Protein 2XCZ (pdb70)

CATH classification: 3.30.429.10

Solvent-accessible surface area: 6494 Å² total; per-residue (Å²): 6,28,0,41,3,72,0,28,18,106,90,42,121,71,26,116,64,2,27,122,70,0,12,50,91,0,7,150,46,5,64,50,81,79,155,82,20,128,33,42,30,111,15,48,39,128,35,90,51,92,74,65,105,108,45,3,2,80,0,53,0,53,0,48,22,21,20,104,79,65,68,48,144,66,0,36,137,36,0,15,33,10,0,79,155,46,16,55,0,55,40,119,26,15,138,32,27,64,81,81,10,74,29,171,114,45,53,125,126,92,78,65,77,77

B-factor: mean 16.21, std 7.03, range [7.42, 48.35]

Secondary structure (DSSP, 8-state):
-EEEEEESSPP-TTHHHHHHHHHHHHHHHHT--GGG-EEEEE-S----BTTB-SS-EEEEEEESS---TTHHHHHHHHHHHHHHHHH---GGGEEEEEEE--GGG-EETTEE--

Structure (mmCIF, N/CA/C/O backbone):
data_2XCZ
#
_entry.id   2XCZ
#
_cell.length_a   52.450
_cell.length_b   52.450
_cell.length_c   63.990
_cell.angle_alpha   90.00
_cell.angle_beta   90.00
_cell.angle_gamma   120.00
#
_symmetry.space_group_name_H-M   'P 63'
#
loop_
_entity.id
_entity.type
_entity.pdbx_description
1 polymer 'POSSIBLE ATLS1-LIKE LIGHT-INDUCIBLE PROTEIN'
2 non-polymer DI(HYDROXYETHYL)ETHER
3 water water
#
loop_
_atom_site.group_PDB
_atom_site.id
_atom_site.type_symbol
_atom_site.label_atom_id
_atom_site.label_alt_id
_atom_site.label_comp_id
_atom_site.label_asym_id
_atom_site.label_entity_id
_atom_site.label_seq_id
_atom_site.pdbx_PDB_ins_code
_atom_site.Cartn_x
_atom_site.Cartn_y
_atom_site.Cartn_z
_atom_site.occupancy
_atom_site.B_iso_or_equiv
_atom_site.auth_seq_id
_atom_site.auth_comp_id
_atom_site.auth_asym_id
_atom_site.auth_atom_id
_atom_site.pdbx_PDB_model_num
ATOM 1 N N . PRO A 1 2 ? 13.491 24.082 -2.433 1.00 10.66 1 PRO A N 1
ATOM 2 C CA . PRO A 1 2 ? 12.112 23.695 -2.161 1.00 9.80 1 PRO A CA 1
ATOM 3 C C . PRO A 1 2 ? 11.591 24.225 -0.837 1.00 9.66 1 PRO A C 1
ATOM 4 O O . PRO A 1 2 ? 12.360 24.598 0.052 1.00 10.29 1 PRO A O 1
ATOM 8 N N . LEU A 1 3 ? 10.277 24.219 -0.720 1.00 8.98 2 LEU A N 1
ATOM 9 C CA . LEU A 1 3 ? 9.580 24.715 0.459 1.00 9.13 2 LEU A CA 1
ATOM 10 C C . LEU A 1 3 ? 8.463 23.738 0.770 1.00 8.50 2 LEU A C 1
ATOM 11 O O . LEU A 1 3 ? 7.733 23.310 -0.127 1.00 8.25 2 LEU A O 1
ATOM 16 N N . ILE A 1 4 ? 8.364 23.352 2.040 1.00 8.38 3 ILE A N 1
ATOM 17 C CA . ILE A 1 4 ? 7.211 22.596 2.520 1.00 8.52 3 ILE A CA 1
ATOM 18 C C . ILE A 1 4 ? 6.693 23.164 3.851 1.00 7.87 3 ILE A C 1
ATOM 19 O O . ILE A 1 4 ? 7.365 23.095 4.880 1.00 8.13 3 ILE A O 1
ATOM 24 N N . ASN A 1 5 ? 5.480 23.715 3.804 1.00 8.02 4 ASN A N 1
ATOM 25 C CA . ASN A 1 5 ? 4.845 24.310 4.977 1.00 8.03 4 ASN A CA 1
ATOM 26 C C . ASN A 1 5 ? 3.653 23.446 5.383 1.00 8.79 4 ASN A C 1
ATOM 27 O O . ASN A 1 5 ? 2.756 23.211 4.573 1.00 9.48 4 ASN A O 1
ATOM 32 N N . ILE A 1 6 ? 3.650 22.955 6.623 1.00 8.43 5 ILE A N 1
ATOM 33 C CA . ILE A 1 6 ? 2.561 22.097 7.094 1.00 9.40 5 ILE A CA 1
ATOM 34 C C . ILE A 1 6 ? 1.715 22.846 8.104 1.00 9.45 5 ILE A C 1
ATOM 35 O O . ILE A 1 6 ? 2.235 23.469 9.033 1.00 10.08 5 ILE A O 1
ATOM 40 N N . GLN A 1 7 ? 0.406 22.784 7.912 1.00 9.89 6 GLN A N 1
ATOM 41 C CA . GLN A 1 7 ? -0.560 23.377 8.830 1.00 10.76 6 GLN A CA 1
ATOM 42 C C . GLN A 1 7 ? -1.468 22.238 9.318 1.00 10.77 6 GLN A C 1
ATOM 43 O O . GLN A 1 7 ? -2.208 21.633 8.530 1.00 11.11 6 GLN A O 1
ATOM 49 N N . ALA A 1 8 ? -1.403 21.922 10.611 1.00 10.25 7 ALA A N 1
ATOM 50 C CA . ALA A 1 8 ? -2.112 20.728 11.097 1.00 10.55 7 ALA A CA 1
ATOM 51 C C . ALA A 1 8 ? -3.054 21.057 12.236 1.00 10.42 7 ALA A C 1
ATOM 52 O O . ALA A 1 8 ? -2.812 22.004 12.977 1.00 10.70 7 ALA A O 1
ATOM 54 N N . SER A 1 9 ? -4.111 20.261 12.367 1.00 10.68 8 SER A N 1
ATOM 55 C CA . SER A 1 9 ? -5.113 20.452 13.406 1.00 11.50 8 SER A CA 1
ATOM 56 C C . SER A 1 9 ? -4.722 19.834 14.748 1.00 12.55 8 SER A C 1
ATOM 57 O O . SER A 1 9 ? -5.226 20.252 15.804 1.00 12.72 8 SER A O 1
ATOM 60 N N . VAL A 1 10 ? -3.829 18.848 14.706 1.00 13.34 9 VAL A N 1
ATOM 61 C CA . VAL A 1 10 ? -3.415 18.125 15.925 1.00 14.31 9 VAL A CA 1
ATOM 62 C C . VAL A 1 10 ? -2.556 19.006 16.840 1.00 14.57 9 VAL A C 1
ATOM 63 O O . VAL A 1 10 ? -1.980 19.998 16.402 1.00 14.33 9 VAL A O 1
ATOM 67 N N . PRO A 1 11 ? -2.453 18.649 18.132 1.00 15.03 10 PRO A N 1
ATOM 68 C CA . PRO A 1 11 ? -1.643 19.480 19.023 1.00 15.55 10 PRO A CA 1
ATOM 69 C C . PRO A 1 11 ? -0.154 19.503 18.662 1.00 15.40 10 PRO A C 1
ATOM 70 O O . PRO A 1 11 ? 0.331 18.586 17.990 1.00 15.63 10 PRO A O 1
ATOM 74 N N . ALA A 1 12 ? 0.560 20.533 19.107 1.00 15.48 11 ALA A N 1
ATOM 75 C CA . ALA A 1 12 ? 2.007 20.629 18.877 1.00 16.46 11 ALA A CA 1
ATOM 76 C C . ALA A 1 12 ? 2.740 19.380 19.365 1.00 16.92 11 ALA A C 1
ATOM 77 O O . ALA A 1 12 ? 2.329 18.764 20.349 1.00 17.62 11 ALA A O 1
ATOM 79 N N . VAL A 1 13 ? 3.797 18.982 18.659 1.00 17.14 12 VAL A N 1
ATOM 80 C CA . VAL A 1 13 ? 4.571 17.794 19.053 1.00 17.37 12 VAL A CA 1
ATOM 81 C C . VAL A 1 13 ? 5.991 18.145 19.520 1.00 17.86 12 VAL A C 1
ATOM 82 O O . VAL A 1 13 ? 6.644 19.042 18.978 1.00 17.93 12 VAL A O 1
ATOM 86 N N . ALA A 1 14 ? 6.451 17.446 20.557 1.00 18.04 13 ALA A N 1
ATOM 87 C CA . ALA A 1 14 ? 7.770 17.702 21.125 1.00 17.90 13 ALA A CA 1
ATOM 88 C C . ALA A 1 14 ? 8.901 17.494 20.108 1.00 17.86 13 ALA A C 1
ATOM 89 O O . ALA A 1 14 ? 9.914 18.212 20.155 1.00 18.28 13 ALA A O 1
ATOM 91 N N . ASP A 1 15 ? 8.711 16.555 19.174 1.00 17.26 14 ASP A N 1
ATOM 92 C CA . ASP A 1 15 ? 9.734 16.209 18.186 1.00 17.78 14 ASP A CA 1
ATOM 93 C C . ASP A 1 15 ? 9.565 16.907 16.830 1.00 16.79 14 ASP A C 1
ATOM 94 O O . ASP A 1 15 ? 10.027 16.392 15.813 1.00 17.09 14 ASP A O 1
ATOM 99 N N . ALA A 1 16 ? 8.928 18.081 16.824 1.00 16.68 15 ALA A N 1
ATOM 100 C CA . 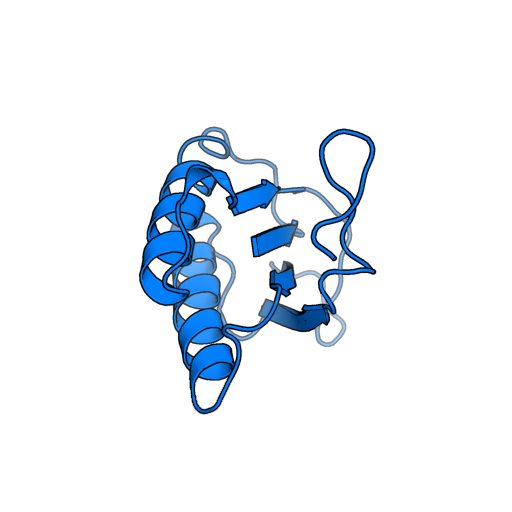ALA A 1 16 ? 8.774 18.875 15.589 1.00 16.34 15 ALA A CA 1
ATOM 101 C C . ALA A 1 16 ? 10.101 19.050 14.830 1.00 16.62 15 ALA A C 1
ATOM 102 O O . ALA A 1 16 ? 10.166 18.826 13.617 1.00 15.97 15 ALA A O 1
ATOM 104 N N . ASN A 1 17 ? 11.172 19.412 15.540 1.00 16.83 16 ASN A N 1
ATOM 105 C CA . ASN A 1 17 ? 12.467 19.621 14.868 1.00 17.60 16 ASN A CA 1
ATOM 106 C C . ASN A 1 17 ? 12.975 18.380 14.133 1.00 17.30 16 ASN A C 1
ATOM 107 O O . ASN A 1 17 ? 13.386 18.475 12.960 1.00 16.78 16 ASN A O 1
ATOM 112 N N . SER A 1 18 ? 12.927 17.228 14.813 1.00 17.05 17 SER A N 1
ATOM 113 C CA A SER A 1 18 ? 13.376 15.951 14.251 0.50 17.32 17 SER A CA 1
ATOM 114 C CA B SER A 1 18 ? 13.390 15.965 14.236 0.50 17.15 17 SER A CA 1
ATOM 115 C C . SER A 1 18 ? 12.525 15.565 13.044 1.00 16.74 17 SER A C 1
ATOM 116 O O . SER A 1 18 ? 13.049 15.199 11.979 1.00 16.82 17 SER A O 1
ATOM 121 N N . LEU A 1 19 ? 11.211 15.658 13.229 1.00 16.12 18 LEU A N 1
ATOM 122 C CA . LEU A 1 19 ? 10.226 15.388 12.184 1.00 15.13 18 LEU A CA 1
ATOM 123 C C . LEU A 1 19 ? 10.527 16.210 10.919 1.00 13.81 18 LEU A C 1
ATOM 124 O O . LEU A 1 19 ? 10.544 15.665 9.806 1.00 13.59 18 LEU A O 1
ATOM 129 N N . LEU A 1 20 ? 10.755 17.513 11.096 1.00 13.62 19 LEU A N 1
ATOM 130 C CA . LEU A 1 20 ? 11.041 18.412 9.972 1.00 12.62 19 LEU A CA 1
ATOM 131 C C . LEU A 1 20 ? 12.402 18.126 9.343 1.00 13.16 19 LEU A C 1
ATOM 132 O O . LEU A 1 20 ? 12.547 18.156 8.118 1.00 12.45 19 LE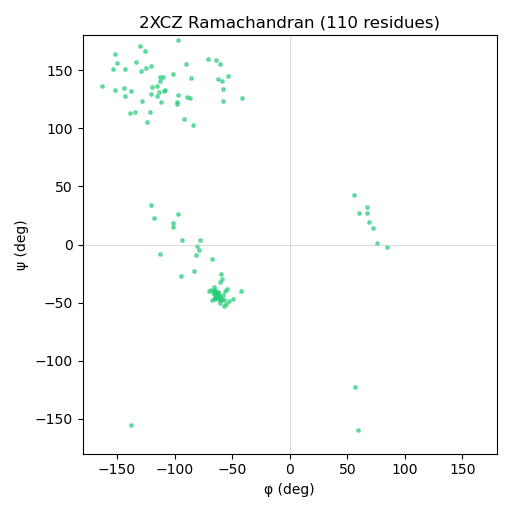U A O 1
ATOM 137 N N . GLN A 1 21 ? 13.402 17.829 10.174 1.00 13.35 20 GLN A N 1
ATOM 138 C CA . GLN A 1 21 ? 14.723 17.501 9.650 1.00 14.64 20 GLN A CA 1
ATOM 139 C C . GLN A 1 21 ? 14.696 16.236 8.793 1.00 14.63 20 GLN A C 1
ATOM 140 O O . GLN A 1 21 ? 15.322 16.167 7.736 1.00 14.64 20 GLN A O 1
ATOM 146 N N . GLU A 1 22 ? 13.956 15.234 9.248 1.00 15.42 21 GLU A N 1
ATOM 147 C CA . GLU A 1 22 ? 13.809 14.010 8.482 1.00 16.22 21 GLU A CA 1
ATOM 148 C C . GLU A 1 22 ? 13.066 14.277 7.172 1.00 15.40 21 GLU A C 1
ATOM 149 O O . GLU A 1 22 ? 13.494 13.832 6.114 1.00 15.09 21 GLU A O 1
ATOM 155 N N . LEU A 1 23 ? 11.957 15.009 7.251 1.00 14.38 22 LEU A N 1
ATOM 156 C CA . LEU A 1 23 ? 11.243 15.438 6.050 1.00 13.66 22 LEU A CA 1
ATOM 157 C C . LEU A 1 23 ? 12.127 16.231 5.059 1.00 13.05 22 LEU A C 1
ATOM 158 O O . LEU A 1 23 ? 12.025 16.053 3.834 1.00 12.83 22 LEU A O 1
ATOM 163 N N . SER A 1 24 ? 12.980 17.100 5.601 1.00 12.33 23 SER A N 1
ATOM 164 C CA . SER A 1 24 ? 13.878 17.941 4.822 1.00 13.06 23 SER A CA 1
ATOM 165 C C . SER A 1 24 ? 14.860 17.121 3.971 1.00 13.75 23 SER A C 1
ATOM 166 O O . SER A 1 24 ? 15.001 17.362 2.768 1.00 13.55 23 SER A O 1
ATOM 169 N N . SER A 1 25 ? 15.542 16.161 4.594 1.00 14.68 24 SER A N 1
ATOM 170 C CA . SER A 1 25 ? 16.491 15.306 3.860 1.00 15.67 24 SER A CA 1
ATOM 171 C C . SER A 1 25 ? 15.804 14.413 2.816 1.00 15.16 24 SER A C 1
ATOM 172 O O . SER A 1 25 ? 16.297 14.283 1.696 1.00 14.71 24 SER A O 1
ATOM 175 N N . LYS A 1 26 ? 14.668 13.823 3.191 1.00 15.08 25 LYS A N 1
ATOM 176 C CA . LYS A 1 26 ? 13.876 13.000 2.273 1.00 14.84 25 LYS A CA 1
ATOM 177 C C . LYS A 1 26 ? 13.403 13.783 1.058 1.00 14.87 25 LYS A C 1
ATOM 178 O O . LYS A 1 26 ? 13.507 13.302 -0.081 1.00 14.40 25 LYS A O 1
ATOM 184 N N . LEU A 1 27 ? 12.898 14.993 1.301 1.00 13.49 26 LEU A N 1
ATOM 185 C CA . LEU A 1 27 ? 12.458 15.851 0.207 1.00 13.69 26 LEU A CA 1
ATOM 186 C C . LEU A 1 27 ? 13.607 16.297 -0.701 1.00 13.46 26 LEU A C 1
ATOM 187 O O . LEU A 1 27 ? 13.457 16.337 -1.925 1.00 13.90 26 LEU A O 1
ATOM 192 N N . ALA A 1 28 ? 14.758 16.620 -0.116 1.00 14.28 27 ALA A N 1
ATOM 193 C CA . ALA A 1 28 ? 15.928 16.981 -0.934 1.00 14.82 27 ALA A CA 1
ATOM 194 C C . ALA A 1 28 ? 16.281 15.846 -1.909 1.00 15.06 27 ALA A C 1
ATOM 195 O O . ALA A 1 28 ? 16.491 16.076 -3.103 1.00 15.21 27 ALA A O 1
ATOM 197 N N . GLU A 1 29 ? 16.331 14.627 -1.384 1.00 15.90 28 GLU A N 1
ATOM 198 C CA . GLU A 1 29 ? 16.730 13.483 -2.178 1.00 17.31 28 GLU A CA 1
ATOM 199 C C . GLU A 1 29 ? 15.725 13.222 -3.288 1.00 16.79 28 GLU A C 1
ATOM 200 O O . GLU A 1 29 ? 16.113 13.022 -4.442 1.00 17.56 28 GLU A O 1
ATOM 206 N N . LEU A 1 30 ? 14.435 13.245 -2.953 1.00 16.42 29 LEU A N 1
ATOM 207 C CA . LEU A 1 30 ? 13.398 12.986 -3.947 1.00 15.83 29 LEU A CA 1
ATOM 208 C C . LEU A 1 30 ? 13.388 14.018 -5.074 1.00 16.11 29 LEU A C 1
ATOM 209 O O . LEU A 1 30 ? 13.246 13.661 -6.256 1.00 16.26 29 LEU A O 1
ATOM 214 N N . LEU A 1 31 ? 13.531 15.295 -4.715 1.00 15.77 30 LEU A N 1
ATOM 215 C CA . LEU A 1 31 ? 13.518 16.374 -5.707 1.00 15.67 30 LEU A CA 1
ATOM 216 C C . LEU A 1 31 ? 14.853 16.583 -6.426 1.00 16.18 30 LEU A C 1
ATOM 217 O O . LEU A 1 31 ? 14.937 17.365 -7.378 1.00 16.24 30 LEU A O 1
ATOM 222 N N . GLY A 1 32 ? 15.899 15.908 -5.962 1.00 16.65 31 GLY A N 1
ATOM 223 C CA . GLY A 1 32 ? 17.227 16.098 -6.547 1.00 17.73 31 GLY A CA 1
ATOM 224 C C . GLY A 1 32 ? 17.790 17.494 -6.281 1.00 18.20 31 GLY A C 1
ATOM 225 O O . GLY A 1 32 ? 18.517 18.050 -7.110 1.00 19.15 31 GLY A O 1
ATOM 226 N N . LYS A 1 33 ? 17.445 18.059 -5.127 1.00 18.47 32 LYS A N 1
ATOM 227 C CA . LYS A 1 33 ? 17.941 19.367 -4.708 1.00 18.68 32 LYS A CA 1
ATOM 228 C C . LYS A 1 33 ? 18.908 19.227 -3.538 1.00 18.64 32 LYS A C 1
ATOM 229 O O . LYS A 1 33 ? 18.712 18.367 -2.674 1.00 18.77 32 LYS A O 1
ATOM 235 N N . PRO A 1 34 ? 19.956 20.076 -3.500 1.00 18.57 33 PRO A N 1
ATOM 236 C CA . PRO A 1 34 ? 20.794 20.135 -2.311 1.00 18.31 33 PRO A CA 1
ATOM 237 C C . PRO A 1 34 ? 19.933 20.488 -1.100 1.00 18.00 33 PRO A C 1
ATOM 238 O O . PRO A 1 34 ? 19.100 21.420 -1.183 1.00 17.98 33 PRO A O 1
ATOM 242 N N . GLU A 1 35 ? 20.110 19.762 0.003 1.00 17.24 34 GLU A N 1
ATOM 243 C CA . GLU A 1 35 ? 19.323 20.046 1.198 1.00 17.04 34 GLU A CA 1
ATOM 244 C C . GLU A 1 35 ? 19.516 21.462 1.735 1.00 17.04 34 GLU A C 1
ATOM 245 O O . GLU A 1 35 ? 18.620 21.990 2.395 1.00 16.96 34 GLU A O 1
ATOM 251 N N . LYS A 1 36 ? 20.669 22.068 1.438 1.00 16.51 35 LYS A N 1
ATOM 252 C CA . LYS A 1 36 ? 20.905 23.485 1.745 1.00 16.72 35 LYS A CA 1
ATOM 253 C C . LYS A 1 36 ? 19.681 24.348 1.409 1.00 15.72 35 LYS A C 1
ATOM 254 O O . LYS A 1 36 ? 19.332 25.258 2.169 1.00 16.05 35 LYS A O 1
ATOM 260 N N . TYR A 1 37 ? 19.038 24.043 0.285 1.00 15.00 36 TYR A N 1
ATOM 261 C CA . TYR A 1 37 ? 17.966 24.896 -0.244 1.00 14.28 36 TYR A CA 1
ATOM 262 C C . TYR A 1 37 ? 16.559 24.497 0.180 1.00 13.04 36 TYR A C 1
ATOM 263 O O . TYR A 1 37 ? 15.590 25.125 -0.233 1.00 11.24 36 TYR A O 1
ATOM 272 N N . VAL A 1 38 ? 16.448 23.485 1.026 1.00 11.99 37 VAL A N 1
ATOM 273 C CA . VAL A 1 38 ? 15.120 23.055 1.485 1.00 10.59 37 VAL A CA 1
ATOM 274 C C . VAL A 1 38 ? 14.694 23.807 2.739 1.00 9.92 37 VAL A C 1
ATOM 275 O O . VAL A 1 38 ? 15.411 23.823 3.750 1.00 9.30 37 VAL A O 1
ATOM 279 N N . MET A 1 39 ? 13.497 24.395 2.676 1.00 8.86 38 MET A N 1
ATOM 280 C CA . MET A 1 39 ? 12.900 25.075 3.825 1.00 8.76 38 MET A CA 1
ATOM 281 C C . MET A 1 39 ? 11.639 24.348 4.242 1.00 9.03 38 MET A C 1
ATOM 282 O O . MET A 1 39 ? 10.825 23.972 3.396 1.00 9.32 38 MET A O 1
ATOM 287 N N . THR A 1 40 ? 11.458 24.165 5.548 1.00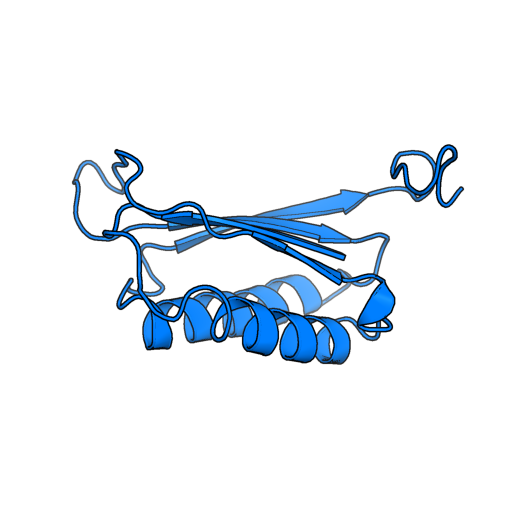 9.34 39 THR A N 1
ATOM 288 C CA . THR A 1 40 ? 10.281 23.447 6.054 1.00 8.66 39 THR A CA 1
ATOM 289 C C . THR A 1 40 ? 9.649 24.198 7.220 1.00 8.61 39 THR A C 1
ATOM 290 O O . THR A 1 40 ? 10.310 24.991 7.891 1.00 8.07 39 THR A O 1
ATOM 294 N N . SER A 1 41 ? 8.369 23.946 7.449 1.00 8.57 40 SER A N 1
ATOM 295 C CA . SER A 1 41 ? 7.710 24.428 8.669 1.00 9.63 40 SER A CA 1
ATOM 296 C C . SER A 1 41 ? 6.577 23.518 9.114 1.00 10.20 40 SER A C 1
ATOM 297 O O . SER A 1 41 ? 5.999 22.774 8.312 1.00 10.28 40 SER A O 1
ATOM 300 N N . LEU A 1 42 ? 6.266 23.593 10.411 1.00 10.36 41 LEU A N 1
ATOM 301 C CA . LEU A 1 42 ? 5.146 22.859 10.996 1.00 11.10 41 LEU A CA 1
ATOM 302 C C . LEU A 1 42 ? 4.399 23.738 11.989 1.00 11.71 41 LEU A C 1
ATOM 303 O O . LEU A 1 42 ? 4.929 24.100 13.057 1.00 12.23 41 LEU A O 1
ATOM 308 N N . GLN A 1 43 ? 3.165 24.071 11.626 1.00 11.75 42 GLN A N 1
ATOM 309 C CA A GLN A 1 43 ? 2.271 24.812 12.506 0.50 12.64 42 GLN A CA 1
ATOM 310 C CA B GLN A 1 43 ? 2.264 24.814 12.496 0.50 12.70 42 GLN A CA 1
ATOM 311 C C . GLN A 1 43 ? 1.134 23.902 12.951 1.00 12.69 42 GLN A C 1
ATOM 312 O O . GLN A 1 43 ? 0.231 23.569 12.165 1.00 13.03 42 GLN A O 1
ATOM 323 N N . CYS A 1 44 ? 1.184 23.490 14.215 1.00 13.22 43 CYS A N 1
ATOM 324 C CA . CYS A 1 44 ? 0.134 22.651 14.780 1.00 14.01 43 CYS A CA 1
ATOM 325 C C . CYS A 1 44 ? -0.902 23.485 15.553 1.00 13.73 43 CYS A C 1
ATOM 326 O O . CYS A 1 44 ? -0.756 24.712 15.699 1.00 14.38 43 CYS A O 1
ATOM 329 N N . GLY A 1 45 ? -1.939 22.804 16.039 1.00 12.87 44 GLY A N 1
ATOM 330 C CA . GLY A 1 45 ? -2.988 23.412 16.843 1.00 12.66 44 GLY A CA 1
ATOM 331 C C . GLY A 1 45 ? -3.920 24.383 16.135 1.00 12.28 44 GLY A C 1
ATOM 332 O O . GLY A 1 45 ? -4.588 25.193 16.777 1.00 13.05 44 GLY A O 1
ATOM 333 N N . VAL A 1 46 ? -3.976 24.306 14.809 1.00 11.17 45 VAL A N 1
ATOM 334 C CA . VAL A 1 46 ? -4.822 25.190 14.015 1.00 10.82 45 VAL A CA 1
ATOM 335 C C . VAL A 1 46 ? -6.238 24.610 13.898 1.00 10.69 45 VAL A C 1
ATOM 336 O O . VAL A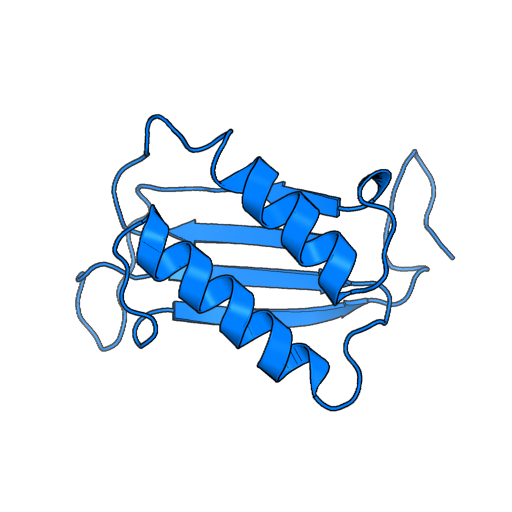 1 46 ? -6.411 23.446 13.519 1.00 9.95 45 VAL A O 1
ATOM 340 N N . PRO A 1 47 ? -7.257 25.398 14.269 1.00 10.83 46 PRO A N 1
ATOM 341 C CA . PRO A 1 47 ? -8.625 24.953 14.051 1.00 10.91 46 PRO A CA 1
ATOM 342 C C . PRO A 1 47 ? -8.857 24.672 12.565 1.00 10.89 46 PRO A C 1
ATOM 343 O O . PRO A 1 47 ? -8.627 25.546 11.705 1.00 11.11 46 PRO A O 1
ATOM 347 N N . MET A 1 48 ? -9.277 23.451 12.270 1.00 10.59 47 MET A N 1
ATOM 348 C CA . MET A 1 48 ? -9.518 23.032 10.886 1.00 10.30 47 MET A CA 1
ATOM 349 C C . MET A 1 48 ? -10.719 22.111 10.819 1.00 10.94 47 MET A C 1
ATOM 350 O O . MET A 1 48 ? -11.021 21.400 11.786 1.00 11.28 47 MET A O 1
ATOM 355 N N . THR A 1 49 ? -11.409 22.131 9.688 1.00 11.14 48 THR A N 1
ATOM 356 C CA . THR A 1 49 ? -12.339 21.055 9.356 1.00 11.68 48 THR A CA 1
ATOM 357 C C . THR A 1 49 ? -11.931 20.395 8.039 1.00 11.73 48 THR A C 1
ATOM 358 O O . THR A 1 49 ? -11.276 21.007 7.198 1.00 11.35 48 THR A O 1
ATOM 362 N N . PHE A 1 50 ? -12.307 19.131 7.879 1.00 11.51 49 PHE A N 1
ATOM 363 C CA . PHE A 1 50 ? -12.243 18.470 6.582 1.00 12.19 49 PHE A CA 1
ATOM 364 C C . PHE A 1 50 ? -13.451 17.541 6.509 1.00 13.25 49 PHE A C 1
ATOM 365 O O . PHE A 1 50 ? -13.761 16.854 7.492 1.00 13.62 49 PHE A O 1
ATOM 373 N N . SER A 1 51 ? -14.139 17.561 5.371 1.00 13.86 50 SER A N 1
ATOM 374 C CA . SER A 1 51 ? -15.359 16.766 5.181 1.00 15.11 50 SER A CA 1
ATOM 375 C C . SER A 1 51 ? -16.425 17.164 6.211 1.00 15.62 50 SER A C 1
ATOM 376 O O . SER A 1 51 ? -17.277 16.351 6.601 1.00 15.75 50 SER A O 1
ATOM 379 N N . GLY A 1 52 ? -16.359 18.399 6.682 1.00 15.77 51 GLY A N 1
ATOM 380 C CA . GLY A 1 52 ? -17.328 18.905 7.663 1.00 16.39 51 GLY A CA 1
ATOM 381 C C . GLY A 1 52 ? -17.043 18.594 9.121 1.00 16.98 51 GLY A C 1
ATOM 382 O O . GLY A 1 52 ? -17.783 19.031 9.992 1.00 17.39 51 GLY A O 1
ATOM 383 N N . ASN A 1 53 ? -15.965 17.861 9.405 1.00 17.37 52 ASN A N 1
ATOM 384 C CA . ASN A 1 53 ? -15.642 17.505 10.796 1.00 17.45 52 ASN A CA 1
ATOM 385 C C . ASN A 1 53 ? -14.222 17.888 11.252 1.00 17.23 52 ASN A C 1
ATOM 386 O O . ASN A 1 53 ? -13.363 18.200 10.430 1.00 16.58 52 ASN A O 1
ATOM 391 N N . THR A 1 54 ? -13.993 17.842 12.561 1.00 16.43 53 THR A N 1
ATOM 392 C CA . THR A 1 54 ? -12.748 18.324 13.175 1.00 15.93 53 THR A CA 1
ATOM 393 C C . THR A 1 54 ? -11.778 17.205 13.544 1.00 15.61 53 THR A C 1
ATOM 394 O O . THR A 1 54 ? -10.863 17.402 14.345 1.00 16.24 53 THR A O 1
ATOM 398 N N . GLU A 1 55 ? -11.965 16.035 12.954 1.00 15.46 54 GLU A N 1
ATOM 399 C CA . GLU A 1 55 ? -10.980 14.973 13.110 1.00 15.23 54 GLU A CA 1
ATOM 400 C C . GLU A 1 55 ? -9.610 15.418 12.570 1.00 14.48 54 GLU A C 1
ATOM 401 O O . GLU A 1 55 ? -9.541 16.328 11.714 1.00 14.63 54 GLU A O 1
ATOM 407 N N . PRO A 1 56 ? -8.519 14.812 13.080 1.00 13.72 55 PRO A N 1
ATOM 408 C CA . PRO A 1 56 ? -7.156 15.159 12.671 1.00 13.20 55 PRO A CA 1
ATOM 409 C C . PRO A 1 56 ? -7.066 15.371 11.163 1.00 12.55 55 PRO A C 1
ATOM 410 O O . PRO A 1 56 ? -7.498 14.516 10.391 1.00 12.46 55 PRO A O 1
ATOM 414 N N . THR A 1 57 ? -6.549 16.538 10.778 1.00 12.22 56 THR A N 1
ATOM 415 C CA . THR A 1 5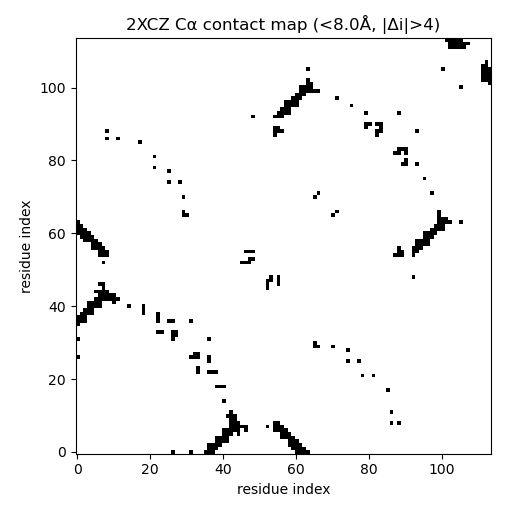7 ? -6.440 16.902 9.363 1.00 11.84 56 THR A CA 1
ATOM 416 C C . THR A 1 57 ? -5.264 17.855 9.146 1.00 11.55 56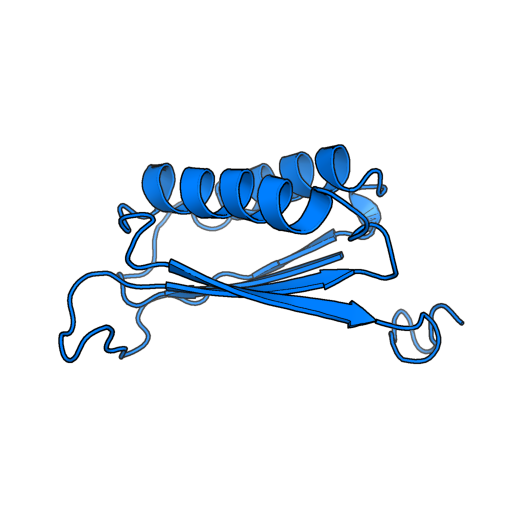 THR A C 1
ATOM 417 O O . THR A 1 57 ? -4.746 18.452 10.099 1.00 10.43 56 THR A O 1
ATOM 421 N N . CYS A 1 58 ? -4.850 18.004 7.887 1.00 11.31 57 CYS A N 1
ATOM 422 C CA . CYS A 1 58 ? -3.581 18.632 7.598 1.00 12.11 57 CYS A CA 1
ATOM 423 C C . CYS A 1 58 ? -3.628 19.294 6.219 1.00 10.25 57 CYS A C 1
ATOM 424 O O . CYS A 1 58 ? -4.102 18.678 5.275 1.00 9.73 57 CYS A O 1
ATOM 427 N N . TYR A 1 59 ? -3.170 20.547 6.116 1.00 9.33 58 TYR A N 1
ATOM 428 C CA . TYR A 1 59 ? -2.902 21.148 4.802 1.00 9.19 58 TYR A CA 1
ATOM 429 C C . TYR A 1 59 ? -1.414 21.405 4.625 1.00 8.81 58 TYR A C 1
ATOM 430 O O . TYR A 1 59 ? -0.785 22.030 5.473 1.00 9.54 58 TYR A O 1
ATOM 439 N N . VAL A 1 60 ? -0.867 20.983 3.491 1.00 8.77 59 VAL A N 1
ATOM 440 C CA . VAL A 1 60 ? 0.553 21.203 3.218 1.00 8.54 59 VAL A CA 1
ATOM 441 C C . VAL A 1 60 ? 0.713 22.036 1.958 1.00 9.06 59 VAL A C 1
ATOM 442 O O . VAL A 1 60 ? 0.048 21.773 0.968 1.00 9.14 59 VAL A O 1
ATOM 446 N N . GLU A 1 61 ? 1.596 23.029 1.985 1.00 8.64 60 GLU A N 1
ATOM 447 C CA . GLU A 1 61 ? 2.004 23.623 0.706 1.00 10.05 60 GLU A CA 1
ATOM 448 C C . GLU A 1 61 ? 3.432 23.244 0.355 1.00 9.44 60 GLU A C 1
ATOM 449 O O . GLU A 1 61 ? 4.323 23.273 1.207 1.00 8.52 60 GLU A O 1
ATOM 455 N N . VAL A 1 62 ? 3.609 22.823 -0.892 1.00 9.50 61 VAL A N 1
ATOM 456 C CA . VAL A 1 62 ? 4.907 22.475 -1.408 1.00 9.27 61 VAL A CA 1
ATOM 457 C C . VAL A 1 62 ? 5.219 23.356 -2.602 1.00 9.12 61 VAL A C 1
ATOM 458 O O . VAL A 1 62 ? 4.404 23.469 -3.502 1.00 9.14 61 VAL A O 1
ATOM 462 N N . LYS A 1 63 ? 6.400 23.975 -2.595 1.00 9.38 62 LYS A N 1
ATOM 463 C CA . LYS A 1 63 ? 6.862 24.754 -3.747 1.00 9.99 62 LYS A CA 1
ATOM 464 C C . LYS A 1 63 ? 8.268 24.331 -4.134 1.00 10.13 62 LYS A C 1
ATOM 465 O O . LYS A 1 63 ? 9.074 23.926 -3.302 1.00 9.42 62 LYS A O 1
ATOM 471 N N . SER A 1 64 ? 8.558 24.434 -5.425 1.00 10.33 63 SER A N 1
ATOM 472 C CA . SER A 1 64 ? 9.892 24.158 -5.920 1.00 10.77 63 SER A CA 1
ATOM 473 C C . SER A 1 64 ? 10.114 24.947 -7.194 1.00 11.08 63 SER A C 1
ATOM 474 O O . SER A 1 64 ? 9.151 25.246 -7.917 1.00 11.94 63 SER A O 1
ATOM 477 N N . ILE A 1 65 ? 11.376 25.300 -7.456 1.00 11.11 64 ILE A N 1
ATOM 478 C CA . ILE A 1 65 ? 11.755 25.790 -8.767 1.00 10.99 64 ILE A CA 1
ATOM 479 C C . ILE A 1 65 ? 12.003 24.538 -9.607 1.00 11.29 64 ILE A C 1
ATOM 480 O O . ILE A 1 65 ? 13.037 23.873 -9.480 1.00 11.42 64 ILE A O 1
ATOM 485 N N . GLY A 1 66 ? 11.031 24.221 -10.448 1.00 11.25 65 GLY A N 1
ATOM 486 C CA . GLY A 1 66 ? 11.009 22.973 -11.188 1.00 12.68 65 GLY A CA 1
ATOM 487 C C . GLY A 1 66 ? 11.001 21.752 -10.280 1.00 13.28 65 GLY A C 1
ATOM 488 O O . GLY A 1 66 ? 10.624 21.838 -9.101 1.00 13.60 65 GLY A O 1
ATOM 489 N N . ALA A 1 67 ? 11.399 20.617 -10.855 1.00 13.11 66 ALA A N 1
ATOM 490 C CA . ALA A 1 67 ? 11.530 19.332 -10.157 1.00 13.81 66 ALA A CA 1
ATOM 491 C C . ALA A 1 67 ? 10.186 18.686 -9.810 1.00 13.43 66 ALA A C 1
ATOM 492 O O . ALA A 1 67 ? 10.134 17.749 -9.012 1.00 13.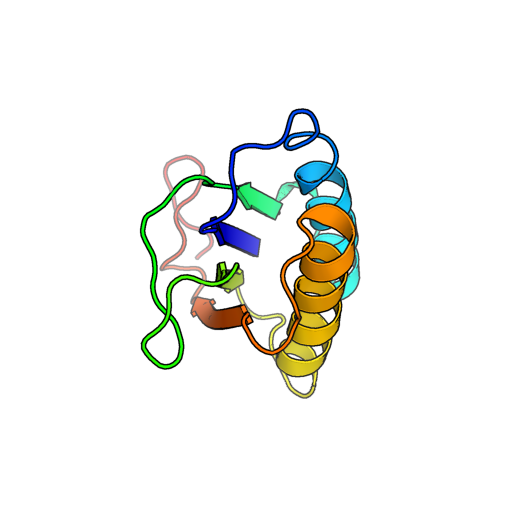93 66 ALA A O 1
ATOM 494 N N . LEU A 1 68 ? 9.117 19.188 -10.420 1.00 13.34 67 LEU A N 1
ATOM 495 C CA . LEU A 1 68 ? 7.774 18.676 -10.161 1.00 13.32 67 LEU A CA 1
ATOM 496 C C . LEU A 1 68 ? 7.135 18.142 -11.443 1.00 13.67 67 LEU A C 1
ATOM 497 O O . LEU A 1 68 ? 5.924 18.225 -11.632 1.00 14.32 67 LEU A O 1
ATOM 502 N N . ASP A 1 69 ? 7.965 17.567 -12.308 1.00 14.31 68 ASP A N 1
ATOM 503 C CA . ASP A 1 69 ? 7.508 17.036 -13.585 1.00 13.91 68 ASP A CA 1
ATOM 504 C C . ASP A 1 69 ? 7.079 15.568 -13.495 1.00 14.15 68 ASP A C 1
ATOM 505 O O . ASP A 1 69 ? 7.539 14.815 -12.622 1.00 14.52 68 ASP A O 1
ATOM 510 N N . GLY A 1 70 ? 6.201 15.179 -14.419 1.00 14.52 69 GLY A N 1
ATOM 511 C CA . GLY A 1 70 ? 5.758 13.794 -14.556 1.00 14.53 69 GLY A CA 1
ATOM 512 C C . GLY A 1 70 ? 5.163 13.282 -13.265 1.00 14.59 69 GLY A C 1
ATOM 513 O O . GLY A 1 70 ? 4.240 13.886 -12.724 1.00 14.74 69 GLY A O 1
ATOM 514 N N . SER A 1 71 ? 5.734 12.198 -12.755 1.00 14.77 70 SER A N 1
ATOM 515 C CA . SER A 1 71 ? 5.203 11.515 -11.570 1.00 15.70 70 SER A CA 1
ATOM 516 C C . SER A 1 71 ? 5.596 12.164 -10.241 1.00 15.35 70 SER A C 1
ATOM 517 O O . SER A 1 71 ? 5.185 11.706 -9.173 1.00 15.11 70 SER A O 1
ATOM 520 N N . ARG A 1 72 ? 6.381 13.235 -10.302 1.00 14.83 71 ARG A N 1
ATOM 521 C CA . ARG A 1 72 ? 6.935 13.840 -9.096 1.00 14.48 71 ARG A CA 1
ATOM 522 C C . ARG A 1 72 ? 5.908 14.295 -8.057 1.00 13.90 71 ARG A C 1
ATOM 523 O O . ARG A 1 72 ? 6.106 14.052 -6.861 1.00 13.38 71 ARG A O 1
ATOM 531 N N . THR A 1 73 ? 4.822 14.938 -8.493 1.00 13.69 72 THR A N 1
ATOM 532 C CA . THR A 1 73 ? 3.825 15.393 -7.509 1.00 13.66 72 THR A CA 1
ATOM 533 C C . THR A 1 73 ? 3.153 14.201 -6.834 1.00 13.97 72 THR A C 1
ATOM 534 O O . THR A 1 73 ? 2.896 14.252 -5.634 1.00 13.74 72 THR A O 1
ATOM 538 N N . GLN A 1 74 ? 2.917 13.110 -7.574 1.00 14.83 73 GLN A N 1
ATOM 539 C CA . GLN A 1 74 ? 2.445 11.865 -6.935 1.00 15.47 73 GLN A CA 1
ATOM 540 C C . GLN A 1 74 ? 3.451 11.305 -5.915 1.00 14.85 73 GLN A C 1
ATOM 541 O O . GLN A 1 74 ? 3.078 10.930 -4.796 1.00 14.69 73 GLN A O 1
ATOM 547 N N . GLU A 1 75 ? 4.723 11.249 -6.303 1.00 14.67 74 GLU A N 1
ATOM 548 C CA . GLU A 1 75 ? 5.764 10.726 -5.440 1.00 14.77 74 GLU A CA 1
ATOM 549 C C . GLU A 1 75 ? 5.972 11.584 -4.201 1.00 13.67 74 GLU A C 1
ATOM 550 O O . GLU A 1 75 ? 6.202 11.054 -3.114 1.00 13.67 74 GLU A O 1
ATOM 556 N N . VAL A 1 76 ? 5.905 12.905 -4.367 1.00 13.15 75 VAL A N 1
ATOM 557 C CA . VAL A 1 76 ? 6.031 13.810 -3.220 1.00 12.73 75 VAL A CA 1
ATOM 558 C C . VAL A 1 76 ? 4.832 13.616 -2.285 1.00 12.38 75 VAL A C 1
ATOM 559 O O . VAL A 1 76 ? 4.981 13.534 -1.062 1.00 12.70 75 VAL A O 1
ATOM 563 N N . SER A 1 77 ? 3.645 13.483 -2.860 1.00 12.25 76 SER A N 1
ATOM 564 C CA . SER A 1 77 ? 2.461 13.272 -2.039 1.00 12.23 76 SER A CA 1
ATOM 565 C C . SER A 1 77 ? 2.574 11.963 -1.246 1.00 12.56 76 SER A C 1
ATOM 566 O O . SER A 1 77 ? 2.242 11.916 -0.067 1.00 12.05 76 SER A O 1
ATOM 569 N N . GLU A 1 78 ? 3.070 10.912 -1.888 1.00 12.59 77 GLU A N 1
ATOM 570 C CA . GLU A 1 78 ? 3.247 9.649 -1.181 1.00 13.93 77 GLU A CA 1
ATOM 571 C C . GLU A 1 78 ? 4.212 9.823 0.001 1.00 13.65 77 GLU A C 1
ATOM 572 O O . GLU A 1 78 ? 3.907 9.403 1.124 1.00 13.04 77 GLU A O 1
ATOM 578 N N . LEU A 1 79 ? 5.351 10.466 -0.249 1.00 13.38 78 LEU A N 1
ATOM 579 C CA . LEU A 1 79 ? 6.331 10.753 0.799 1.00 13.25 78 LEU A CA 1
ATOM 580 C C . LEU A 1 79 ? 5.729 11.563 1.943 1.00 12.83 78 LEU A C 1
ATOM 581 O O . LEU A 1 79 ? 5.832 11.181 3.125 1.00 12.62 78 LEU A O 1
ATOM 586 N N . VAL A 1 80 ? 5.111 12.685 1.582 1.00 11.46 79 VAL A N 1
ATOM 587 C CA . VAL A 1 80 ? 4.624 13.655 2.554 1.00 11.35 79 VAL A CA 1
ATOM 588 C C . VAL A 1 80 ? 3.461 13.097 3.376 1.00 11.28 79 VAL A C 1
ATOM 589 O O . VAL A 1 80 ? 3.456 13.209 4.611 1.00 11.22 79 VAL A O 1
ATOM 593 N N . CYS A 1 81 ? 2.483 12.492 2.703 1.00 11.15 80 CYS A N 1
ATOM 594 C CA . CYS A 1 81 ? 1.333 11.909 3.408 1.00 12.58 80 CYS A CA 1
ATOM 595 C C . CYS A 1 81 ? 1.798 10.788 4.328 1.00 13.12 80 CYS A C 1
ATOM 596 O O . CYS A 1 81 ? 1.334 10.682 5.466 1.00 13.70 80 CYS A O 1
ATOM 599 N N . GLY A 1 82 ? 2.740 9.981 3.842 1.00 14.01 81 GLY A N 1
ATOM 600 C CA . GLY A 1 82 ? 3.292 8.890 4.652 1.00 14.27 81 GLY A CA 1
ATOM 601 C C . GLY A 1 82 ? 4.021 9.378 5.894 1.00 14.51 81 GLY A C 1
ATOM 602 O O . GLY A 1 82 ? 3.813 8.852 7.006 1.00 14.84 81 GLY A O 1
ATOM 603 N N . HIS A 1 83 ? 4.857 10.399 5.711 1.00 14.15 82 HIS A N 1
ATOM 604 C CA . HIS A 1 83 ? 5.629 10.990 6.804 1.00 14.75 82 HIS A CA 1
ATOM 605 C C . HIS A 1 83 ? 4.691 11.594 7.856 1.00 14.63 82 HIS A C 1
ATOM 606 O O . HIS A 1 83 ? 4.875 11.402 9.064 1.00 14.53 82 HIS A O 1
ATOM 613 N N . ILE A 1 84 ? 3.660 12.303 7.393 1.00 13.71 83 ILE A N 1
ATOM 614 C CA . ILE A 1 84 ? 2.718 12.943 8.299 1.00 14.05 83 ILE A CA 1
ATOM 615 C C . ILE A 1 84 ? 1.825 11.929 9.041 1.00 14.76 83 ILE A C 1
ATOM 616 O O . ILE A 1 84 ? 1.557 12.088 10.228 1.00 14.66 83 ILE A O 1
ATOM 621 N N . GLU A 1 85 ? 1.382 10.895 8.331 1.00 15.61 84 GLU A N 1
ATOM 622 C CA . GLU A 1 85 ? 0.623 9.787 8.907 1.00 17.40 84 GLU A CA 1
ATOM 623 C C . GLU A 1 85 ? 1.382 9.158 10.064 1.00 17.93 84 GLU A C 1
ATOM 624 O O . GLU A 1 85 ? 0.842 8.983 11.152 1.00 17.81 84 GLU A O 1
ATOM 630 N N . GLN A 1 86 ? 2.640 8.824 9.794 1.00 18.55 85 GLN A N 1
ATOM 631 C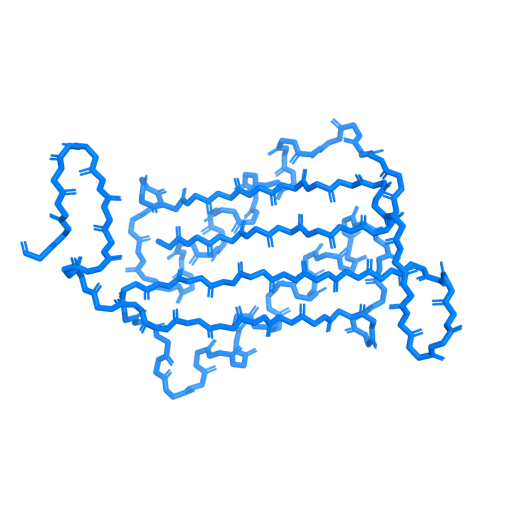 CA . GLN A 1 86 ? 3.526 8.157 10.756 1.00 20.15 85 GLN A CA 1
ATOM 632 C C . GLN A 1 86 ? 3.832 9.032 11.984 1.00 20.18 85 GLN A C 1
ATOM 633 O O . GLN A 1 86 ? 3.755 8.564 13.127 1.00 20.32 85 GLN A O 1
ATOM 639 N N . ASN A 1 87 ? 4.151 10.303 11.745 1.00 19.48 86 ASN A N 1
ATOM 640 C CA . ASN A 1 87 ? 4.673 11.183 12.784 1.00 19.59 86 ASN A CA 1
ATOM 641 C C . ASN A 1 87 ? 3.640 12.045 13.514 1.00 19.17 86 ASN A C 1
ATOM 642 O O . ASN A 1 87 ? 3.842 12.401 14.681 1.00 19.75 86 ASN A O 1
ATOM 647 N N . LEU A 1 88 ? 2.536 12.364 12.847 1.00 18.80 87 LEU A N 1
ATOM 648 C CA . LEU A 1 88 ? 1.482 13.176 13.467 1.00 18.39 87 LEU A CA 1
ATOM 649 C C . LEU A 1 88 ? 0.189 12.415 13.710 1.00 18.26 87 LEU A C 1
ATOM 650 O O . LEU A 1 88 ? -0.713 12.937 14.352 1.00 18.87 87 LEU A O 1
ATOM 655 N N . GLY A 1 89 ? 0.110 11.192 13.191 1.00 17.94 88 GLY A N 1
ATOM 656 C CA . GLY A 1 89 ? -1.079 10.358 13.328 1.00 18.20 88 GLY A CA 1
ATOM 657 C C . GLY A 1 89 ? -2.280 10.903 12.575 1.00 18.31 88 GLY A C 1
ATOM 658 O O . GLY A 1 89 ? -3.424 10.670 12.973 1.00 19.43 88 GLY A O 1
ATOM 659 N N . ILE A 1 90 ? -2.025 11.650 11.503 1.00 16.77 89 ILE A N 1
ATOM 660 C CA . ILE A 1 90 ? -3.100 12.160 10.651 1.00 16.08 89 ILE A CA 1
ATOM 661 C C . ILE A 1 90 ? -3.220 11.217 9.459 1.00 15.91 89 ILE A C 1
ATOM 662 O O . ILE A 1 90 ? -2.246 11.003 8.740 1.00 15.77 89 ILE A O 1
ATOM 667 N N . PRO A 1 91 ? -4.414 10.638 9.259 1.00 16.35 90 PRO A N 1
ATOM 668 C CA . PRO A 1 91 ? -4.662 9.700 8.171 1.00 16.22 90 PRO A CA 1
ATOM 669 C C . PRO A 1 91 ? -4.377 10.371 6.835 1.00 15.41 90 PRO A C 1
ATOM 670 O O . PRO A 1 91 ? -4.705 11.550 6.672 1.00 16.09 90 PRO A O 1
ATOM 674 N N . ALA A 1 92 ? -3.785 9.638 5.898 1.00 14.89 91 ALA A N 1
ATOM 675 C CA . ALA A 1 92 ? -3.450 10.204 4.587 1.00 14.73 91 ALA A CA 1
ATOM 676 C C . ALA A 1 92 ? -4.688 10.738 3.854 1.00 14.56 91 ALA A C 1
ATOM 677 O O . ALA A 1 92 ? -4.589 11.697 3.079 1.00 13.48 91 ALA A O 1
ATOM 679 N N . ASP A 1 93 ? -5.856 10.131 4.107 1.00 13.98 92 ASP A N 1
ATOM 680 C CA . ASP A 1 93 ? -7.086 10.599 3.448 1.00 13.96 92 ASP A CA 1
ATOM 681 C C . ASP A 1 93 ? -7.668 11.868 4.070 1.00 13.33 92 ASP A C 1
ATOM 682 O O . ASP A 1 93 ? -8.746 12.335 3.659 1.00 13.68 92 ASP A O 1
ATOM 687 N N . ARG A 1 94 ? -6.962 12.425 5.056 1.00 12.25 93 ARG A N 1
ATOM 688 C CA . ARG A 1 94 ? -7.321 13.743 5.580 1.00 11.45 93 ARG A CA 1
ATOM 689 C C . ARG A 1 94 ? -6.199 14.770 5.370 1.00 10.77 93 ARG A C 1
ATOM 690 O O . ARG A 1 94 ? -6.123 15.791 6.069 1.00 11.16 93 ARG A O 1
ATOM 698 N N . ILE A 1 95 ? -5.336 14.485 4.392 1.00 10.25 94 ILE A N 1
ATOM 699 C CA . ILE A 1 95 ? -4.222 15.388 4.053 1.00 9.87 94 ILE A CA 1
ATOM 700 C C . ILE A 1 95 ? -4.387 15.953 2.647 1.00 9.66 94 ILE A C 1
ATOM 701 O O . ILE A 1 95 ? -4.610 15.199 1.695 1.00 10.43 94 ILE A O 1
ATOM 706 N N . TYR A 1 96 ? -4.310 17.282 2.533 1.00 8.91 95 TYR A N 1
ATOM 707 C CA . TYR A 1 96 ? -4.263 17.955 1.233 1.00 8.70 95 TYR A CA 1
ATOM 708 C C . TYR A 1 96 ? -2.899 18.600 1.052 1.00 8.59 95 TYR A C 1
ATOM 709 O O . TYR A 1 96 ? -2.315 19.115 2.010 1.00 7.85 95 TYR A O 1
ATOM 718 N N . ILE A 1 97 ? -2.411 18.578 -0.186 1.00 8.63 96 ILE A N 1
ATOM 719 C CA . ILE A 1 97 ? -1.166 19.239 -0.541 1.00 7.91 96 ILE A CA 1
ATOM 720 C C . ILE A 1 97 ? -1.382 20.144 -1.734 1.00 7.99 96 ILE A C 1
ATOM 721 O O . ILE A 1 97 ? -1.818 19.675 -2.811 1.00 8.67 96 ILE A O 1
ATOM 726 N N . GLY A 1 98 ? -1.054 21.428 -1.574 1.00 7.79 97 GLY A N 1
ATOM 727 C CA . GLY A 1 98 ? -1.058 22.354 -2.727 1.00 8.25 97 GLY A CA 1
ATOM 728 C C . GLY A 1 98 ? 0.353 22.510 -3.263 1.00 8.63 97 GLY A C 1
ATOM 729 O O . GLY A 1 98 ? 1.254 22.964 -2.533 1.00 9.33 97 GLY A O 1
ATOM 730 N N . PHE A 1 99 ? 0.545 22.159 -4.538 1.00 8.82 98 PHE A N 1
ATOM 731 C CA . PHE A 1 99 ? 1.860 22.264 -5.195 1.00 9.47 98 PHE A CA 1
ATOM 732 C C . PHE A 1 99 ? 1.958 23.505 -6.082 1.00 10.45 98 PHE A C 1
ATOM 733 O O . PHE A 1 99 ? 0.974 23.894 -6.717 1.00 10.59 98 PHE A O 1
ATOM 741 N N . GLU A 1 100 ? 3.157 24.082 -6.175 1.00 11.42 99 GLU A N 1
ATOM 742 C CA . GLU A 1 100 ? 3.427 25.154 -7.134 1.00 12.30 99 GLU A CA 1
ATOM 743 C C . GLU A 1 100 ? 4.852 24.987 -7.676 1.00 12.03 99 GLU A C 1
ATOM 744 O O . GLU A 1 100 ? 5.798 24.803 -6.910 1.00 10.76 99 GLU A O 1
ATOM 750 N N . ASP A 1 101 ? 4.979 24.983 -9.004 1.00 11.92 100 ASP A N 1
ATOM 751 C CA . ASP A 1 101 ? 6.275 25.076 -9.662 1.00 12.33 100 ASP A CA 1
ATOM 752 C C . ASP A 1 101 ? 6.505 26.571 -9.900 1.00 12.16 100 ASP A C 1
ATOM 753 O O . ASP A 1 101 ? 5.836 27.206 -10.732 1.00 12.09 100 ASP A O 1
ATOM 758 N N . VAL A 1 102 ? 7.430 27.143 -9.131 1.00 11.51 101 VAL A N 1
ATOM 759 C CA . VAL A 1 102 ? 7.630 28.593 -9.083 1.00 11.88 101 VAL A CA 1
ATOM 760 C C . VAL A 1 102 ? 8.767 28.994 -10.019 1.00 11.92 101 VAL A C 1
ATOM 761 O O . VAL A 1 102 ? 9.844 28.395 -9.948 1.00 11.65 101 VAL A O 1
ATOM 765 N N . PRO A 1 103 ? 8.529 29.985 -10.906 1.00 12.27 102 PRO A N 1
ATOM 766 C CA . PRO A 1 103 ? 9.655 30.472 -11.703 1.00 12.25 102 PRO A CA 1
ATOM 767 C C . PRO A 1 103 ? 10.719 31.065 -10.799 1.00 12.27 102 PRO A C 1
ATOM 768 O O . PRO A 1 103 ? 10.393 31.692 -9.776 1.00 11.94 102 PRO A O 1
ATOM 772 N N . ALA A 1 104 ? 11.987 30.845 -11.151 1.00 12.11 103 ALA A N 1
ATOM 773 C CA . ALA A 1 104 ? 13.107 31.292 -10.324 1.00 12.02 103 ALA A CA 1
ATOM 774 C C . ALA A 1 104 ? 13.059 32.794 -10.009 1.00 11.29 103 ALA A C 1
ATOM 775 O O . ALA A 1 104 ? 13.355 33.212 -8.882 1.00 10.43 103 ALA A O 1
ATOM 777 N N . ARG A 1 105 ? 12.652 33.606 -10.978 1.00 11.36 104 ARG A N 1
ATOM 778 C CA . ARG A 1 105 ? 12.549 35.058 -10.744 1.00 11.98 104 ARG A CA 1
ATOM 779 C C . ARG A 1 105 ? 11.439 35.463 -9.757 1.00 11.34 104 ARG A C 1
ATOM 780 O O . ARG A 1 105 ? 11.415 36.610 -9.280 1.00 11.72 104 ARG A O 1
ATOM 788 N N . LEU A 1 106 ? 10.558 34.517 -9.432 1.00 11.24 105 LEU A N 1
ATOM 789 C CA . LEU A 1 106 ? 9.501 34.721 -8.424 1.00 10.46 105 LEU A CA 1
ATOM 790 C C . LEU A 1 106 ? 9.851 34.088 -7.070 1.00 10.08 105 LEU A C 1
ATOM 791 O O . LEU A 1 106 ? 8.986 33.932 -6.203 1.00 10.16 105 LEU A O 1
ATOM 796 N N . TRP A 1 107 ? 11.126 33.742 -6.896 1.00 9.77 106 TRP A N 1
ATOM 797 C CA . TRP A 1 107 ? 11.594 33.113 -5.680 1.00 9.32 106 TRP A CA 1
ATOM 798 C C . TRP A 1 107 ? 12.730 33.953 -5.099 1.00 9.81 106 TRP A C 1
ATOM 799 O O . TRP A 1 107 ? 13.860 33.924 -5.597 1.00 10.14 106 TRP A O 1
ATOM 810 N N . GLY A 1 108 ? 12.425 34.679 -4.030 1.00 9.30 107 GLY A N 1
ATOM 811 C CA . GLY A 1 108 ? 13.420 35.526 -3.381 1.00 9.53 107 GLY A CA 1
ATOM 812 C C . GLY A 1 108 ? 14.258 34.786 -2.369 1.00 10.46 107 GLY A C 1
ATOM 813 O O . GLY A 1 108 ? 13.777 33.888 -1.682 1.00 10.11 107 GLY A O 1
ATOM 814 N N . TRP A 1 109 ? 15.537 35.149 -2.295 1.00 10.19 108 TRP A N 1
ATOM 815 C CA . TRP A 1 109 ? 16.443 34.549 -1.328 1.00 11.06 108 TRP A CA 1
ATOM 816 C C . TRP A 1 109 ? 17.653 35.473 -1.223 1.00 11.74 108 TRP A C 1
ATOM 817 O O . TRP A 1 109 ? 18.122 35.987 -2.234 1.00 11.54 108 TRP A O 1
ATOM 828 N N . ASN A 1 110 ? 18.111 35.725 0.005 1.00 12.73 109 ASN A N 1
ATOM 829 C CA . ASN A 1 110 ? 19.372 36.455 0.214 1.00 13.21 109 ASN A CA 1
ATOM 830 C C . ASN A 1 110 ? 19.427 37.845 -0.462 1.00 13.62 109 ASN A C 1
ATOM 831 O O . ASN A 1 110 ? 20.428 38.214 -1.099 1.00 14.28 109 ASN A O 1
ATOM 836 N N . GLY A 1 111 ? 18.332 38.599 -0.358 1.00 13.52 110 GLY A N 1
ATOM 837 C CA . GLY A 1 111 ? 18.267 39.944 -0.918 1.00 14.18 110 GLY A CA 1
ATOM 838 C C . GLY A 1 111 ? 18.104 40.069 -2.427 1.00 13.55 110 GLY A C 1
ATOM 839 O O . GLY A 1 111 ? 18.069 41.188 -2.957 1.00 14.17 110 GLY A O 1
ATOM 840 N N . SER A 1 112 ? 18.005 38.935 -3.124 1.00 13.55 111 SER A N 1
ATOM 841 C CA . SER A 1 112 ? 17.795 38.908 -4.571 1.00 13.65 111 SER A CA 1
ATOM 842 C C . SER A 1 112 ? 16.771 37.810 -4.904 1.00 13.80 111 SER A C 1
ATOM 843 O O . SER A 1 112 ? 15.936 37.469 -4.063 1.00 13.82 111 SER A O 1
ATOM 846 N N . THR A 1 113 ? 16.808 37.292 -6.132 1.00 13.72 112 THR A N 1
ATOM 847 C CA . THR A 1 113 ? 15.986 36.128 -6.514 1.00 14.17 112 THR A CA 1
ATOM 848 C C . THR A 1 113 ? 16.867 35.086 -7.189 1.00 14.79 112 THR A C 1
ATOM 849 O O . THR A 1 113 ? 18.016 35.373 -7.525 1.00 14.96 112 THR A O 1
ATOM 853 N N . PHE A 1 114 ? 16.313 33.893 -7.429 1.00 14.64 113 PHE A N 1
ATOM 854 C CA . PHE A 1 114 ? 17.056 32.825 -8.108 1.00 15.75 113 PHE A CA 1
ATOM 855 C C . PHE A 1 114 ? 17.116 33.013 -9.631 1.00 16.64 113 PHE A C 1
ATOM 856 O O . PHE A 1 114 ? 17.769 32.230 -10.331 1.00 17.32 113 PHE A O 1
ATOM 864 N N . GLY A 1 115 ? 16.422 34.026 -10.144 1.00 17.57 114 GLY A N 1
ATOM 865 C CA . GLY A 1 115 ? 16.376 34.283 -11.594 1.00 18.59 114 GLY A CA 1
ATOM 866 C C . GLY A 1 115 ? 17.474 35.219 -12.082 1.00 19.68 114 GLY A C 1
ATOM 867 O O . GLY A 1 115 ? 18.504 35.388 -11.413 1.00 20.78 114 GLY A O 1
#

InterPro domains:
  IPR001398 Macrophage migration inhibitory factor [PF01187] (2-115)
  IPR001398 Macrophage migration inhibitory factor [PTHR11954] (1-114)
  IPR014347 Tautomerase/MIF superfamily [G3DSA:3.30.429.10] (1-115)
  IPR014347 Tautomerase/MIF superfamily [SSF55331] (1-115)

Nearest PDB structures (foldseek):
  2xcz-assembly1_A  TM=1.009E+00  e=1.759E-25  Prochlorococcus marinus str. MIT 9313
  5eiz-assembly1_C  TM=9.675E-01  e=4.906E-15  Homo sapiens
  5umk-assembly1_C  TM=9.668E-01  e=4.906E-15  Homo sapiens
  4evg-assembly1_C  TM=9.664E-01  e=4.594E-15  Homo sapiens
  6oye-assembly1_C  TM=9.666E-01  e=5.971E-15  Homo sapiens

Radius of gyration: 14.32 Å; Cα contacts (8 Å, |Δi|>4): 196; chains: 1; bounding box: 38×32×36 Å

Organism: Prochlorococcus marinus (strain MIT 9313) (NCBI:txid74547)

Foldseek 3Di:
DEKEKEKQADDDPCQVVLFVVLLVVVCVLLVHDSVPYYYYYHYNDQDDDPRDRPIAMEMEDEDQDSCDDCSVVVNLVSVLVSCCVPVVHHSVRYYYHYDNDHQQRADDDNHTRD

Sequence (114 aa):
PLINIQASVPAVADANSSLLQELSSKLAELLGKPEKYVMTSLQQCGVPMTFSGNTEPTCYVEVKSIGALDGSRTQEVSELVCGHIEQNLGIPADRIYIGFEDVPARLWGWNGSTFG